Protein AF-A0A954T8T7-F1 (afdb_monomer_lite)

Sequence (164 aa):
RYLYEVLSEALRRPACVEVIDLNRVYSTLVGLADARCEQKEALEWVAAGREHAASLENHFEAVLQWEIRELSVRLVTPDDPQIAVLLERFRSYYLPKVPQLEQFVTDLLGRFNYPHVWVSSLTAGEGLLPGQGEAGQITAGGVWTPGSAEPNPSGQKLWMPGQQ

Secondary structure (DSSP, 8-state):
-HHHHHHHHHHT-HHHHTTS-HHHHHHHHHHHHHTTT-HHHHHHHHHHHHHHHHTSTTTHHHHHHHHHHHHHHHTTSTT-THHHHHHHHIIIIITTT-TTHHHHHHHHHHHTT-------TTT--S-------------------TT-PPPPP----PPPP---

pLDDT: mean 79.16, std 22.55, range [33.47, 98.06]

Radius of gyration: 26.32 Å; chains: 1; bounding box: 78×52×54 Å

Foldseek 3Di:
DVLLVVLVVLVVDPVSVVPDDLLVSLVVNLVVCVVVVNLVSSVVSLVVSLVVLVPDVVSPVSNVVSLVSNLLSCLVPLPDPVNVVSLVCCVPPVCVVCVVVVVVVVVSCVVSVNPDCSDPPVPDPDDDDPDDDDDDDDDDDDDDDPDDDDDDDDDDDDDDDDDD

Structure (mmCIF, N/CA/C/O backbone):
data_AF-A0A954T8T7-F1
#
_entry.id   AF-A0A954T8T7-F1
#
loop_
_atom_site.group_PDB
_atom_site.id
_atom_site.type_symbol
_atom_site.label_atom_id
_atom_site.label_alt_id
_atom_site.label_comp_id
_atom_site.label_asym_id
_atom_site.label_entity_id
_atom_site.label_seq_id
_atom_site.pdbx_PDB_ins_code
_atom_site.Cartn_x
_atom_site.Cartn_y
_atom_site.Cartn_z
_atom_site.occupancy
_atom_site.B_iso_or_equiv
_atom_site.auth_seq_id
_atom_site.auth_comp_id
_atom_site.auth_asym_id
_atom_site.auth_atom_id
_atom_site.pdbx_PDB_model_num
ATOM 1 N N . ARG A 1 1 ? -13.703 -15.013 2.859 1.00 80.88 1 ARG A N 1
ATOM 2 C CA . ARG A 1 1 ? -15.156 -14.714 2.830 1.00 80.88 1 ARG A CA 1
ATOM 3 C C . ARG A 1 1 ? -15.673 -14.220 4.182 1.00 80.88 1 ARG A C 1
ATOM 5 O O . ARG A 1 1 ? -15.917 -13.033 4.273 1.00 80.88 1 ARG A O 1
ATOM 12 N N . TYR A 1 2 ? -15.731 -15.044 5.238 1.00 94.38 2 TYR A N 1
ATOM 13 C CA . TYR A 1 2 ? -16.239 -14.612 6.558 1.00 94.38 2 TYR A CA 1
ATOM 14 C C . TYR A 1 2 ? -15.544 -13.356 7.120 1.00 94.38 2 TYR A C 1
ATOM 16 O O . TYR A 1 2 ? -16.204 -12.384 7.457 1.00 94.38 2 TYR A O 1
ATOM 24 N N . LEU A 1 3 ? -14.205 -13.333 7.141 1.00 96.00 3 LEU A N 1
ATOM 25 C CA . LEU A 1 3 ? -13.454 -12.172 7.638 1.00 96.00 3 LEU A CA 1
ATOM 26 C C . LEU A 1 3 ? -13.756 -10.885 6.852 1.00 96.00 3 LEU A C 1
ATOM 28 O O . LEU A 1 3 ? -13.884 -9.823 7.443 1.00 96.00 3 LEU A O 1
ATOM 32 N N . TYR A 1 4 ? -13.908 -10.989 5.531 1.00 96.00 4 TYR A N 1
ATOM 33 C CA . TYR A 1 4 ? -14.251 -9.852 4.679 1.00 96.00 4 TYR A CA 1
ATOM 34 C C . TYR A 1 4 ? -15.623 -9.265 5.045 1.00 96.00 4 TYR A C 1
ATOM 36 O O . TYR A 1 4 ? -15.760 -8.056 5.219 1.00 96.00 4 TYR A O 1
ATOM 44 N N . GLU A 1 5 ? -16.629 -10.127 5.214 1.00 96.19 5 GLU A N 1
ATOM 45 C CA . GLU A 1 5 ? -17.986 -9.726 5.605 1.00 96.19 5 GLU A CA 1
ATOM 46 C C . GLU A 1 5 ? -17.989 -9.069 6.996 1.00 96.19 5 GLU A C 1
ATOM 48 O O . GLU A 1 5 ? -18.586 -8.013 7.173 1.00 96.19 5 GLU A O 1
ATOM 53 N N . VAL A 1 6 ? -17.249 -9.626 7.962 1.00 96.88 6 VAL A N 1
ATOM 54 C CA . VAL A 1 6 ? -17.131 -9.055 9.316 1.00 96.88 6 VAL A CA 1
ATOM 55 C C . VAL A 1 6 ? -16.469 -7.676 9.299 1.00 96.88 6 VAL A C 1
ATOM 57 O O . VAL A 1 6 ? -16.972 -6.751 9.931 1.00 96.88 6 VAL A O 1
ATOM 60 N N . LEU A 1 7 ? -15.349 -7.523 8.588 1.00 96.62 7 LEU A N 1
ATOM 61 C CA . LEU A 1 7 ? -14.609 -6.259 8.549 1.00 96.62 7 LEU A CA 1
ATOM 62 C C . LEU A 1 7 ? -15.376 -5.166 7.796 1.00 96.62 7 LEU A C 1
ATOM 64 O O . LEU A 1 7 ? -15.451 -4.037 8.272 1.00 96.62 7 LEU A O 1
ATOM 68 N N . SER A 1 8 ? -15.989 -5.501 6.658 1.00 95.19 8 SER A N 1
ATOM 69 C CA . SER A 1 8 ? -16.812 -4.551 5.899 1.00 95.19 8 SER A CA 1
ATOM 70 C C . SER A 1 8 ? -18.063 -4.122 6.670 1.00 95.19 8 SER A C 1
ATOM 72 O O . SER A 1 8 ? -18.432 -2.951 6.632 1.00 95.19 8 SER A O 1
ATOM 74 N N . GLU A 1 9 ? -18.687 -5.030 7.422 1.00 96.44 9 GLU A N 1
ATOM 75 C CA . GLU A 1 9 ? -19.816 -4.698 8.290 1.00 96.44 9 GLU A CA 1
ATOM 76 C C . GLU A 1 9 ? -19.389 -3.855 9.501 1.00 96.44 9 GLU A C 1
ATOM 78 O O . GLU A 1 9 ? -20.096 -2.919 9.873 1.00 96.44 9 GLU A O 1
ATOM 83 N N . ALA A 1 10 ? -18.218 -4.122 10.090 1.00 95.44 10 ALA A N 1
ATOM 84 C CA . ALA A 1 10 ? -17.677 -3.309 11.179 1.00 95.44 10 ALA A CA 1
ATOM 85 C C . ALA A 1 10 ? -17.455 -1.848 10.751 1.00 95.44 10 ALA A C 1
ATOM 87 O O . ALA A 1 10 ? -17.782 -0.940 11.511 1.00 95.44 10 ALA A O 1
ATOM 88 N N . LEU A 1 11 ? -16.993 -1.609 9.518 1.00 95.56 11 LEU A N 1
ATOM 89 C CA . LEU A 1 11 ? -16.825 -0.254 8.973 1.00 95.56 11 LEU A CA 1
ATOM 90 C C . LEU 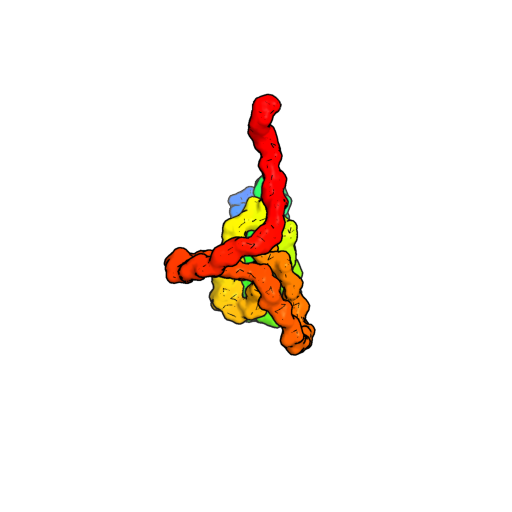A 1 11 ? -18.149 0.511 8.801 1.00 95.56 11 LEU A C 1
ATOM 92 O O . LEU A 1 11 ? -18.148 1.738 8.784 1.00 95.56 11 LEU A O 1
ATOM 96 N N . ARG A 1 12 ? -19.290 -0.184 8.705 1.00 95.75 12 ARG A N 1
ATOM 97 C CA . ARG A 1 12 ? -20.620 0.450 8.612 1.00 95.75 12 ARG A CA 1
ATOM 98 C C . ARG A 1 12 ? -21.205 0.831 9.971 1.00 95.75 12 ARG A C 1
ATOM 100 O O . ARG A 1 12 ? -22.249 1.477 10.022 1.00 95.75 12 ARG A O 1
ATOM 107 N N . ARG A 1 13 ? -20.576 0.412 11.072 1.00 95.56 13 ARG A N 1
ATOM 108 C CA . ARG A 1 13 ? -21.077 0.608 12.436 1.00 95.56 13 ARG A CA 1
ATOM 109 C C . ARG A 1 13 ? -20.201 1.628 13.165 1.00 95.56 13 ARG A C 1
ATOM 111 O O . ARG A 1 13 ? -19.086 1.275 13.542 1.00 95.56 13 ARG A O 1
ATOM 118 N N . PRO A 1 14 ? -20.698 2.849 13.447 1.00 92.94 14 PRO A N 1
ATOM 119 C CA . PRO A 1 14 ? -19.902 3.894 14.100 1.00 92.94 14 PRO A CA 1
ATOM 120 C C . PRO A 1 14 ? -19.263 3.437 15.418 1.00 92.94 14 PRO A C 1
ATOM 122 O O . PRO A 1 14 ? -18.071 3.627 15.626 1.00 92.94 14 PRO A O 1
ATOM 125 N N . ALA A 1 15 ? -20.021 2.703 16.241 1.00 93.88 15 ALA A N 1
ATOM 126 C CA . ALA A 1 15 ? -19.529 2.151 17.504 1.00 93.88 15 ALA A CA 1
ATOM 127 C C . ALA A 1 15 ? -18.339 1.186 17.341 1.00 93.88 15 ALA A C 1
ATOM 129 O O . ALA A 1 15 ? -17.552 1.018 18.266 1.00 93.88 15 ALA A O 1
ATOM 130 N N . CYS A 1 16 ? -18.207 0.525 16.187 1.00 92.69 16 CYS A N 1
ATOM 131 C CA . CYS A 1 16 ? -17.053 -0.319 15.890 1.00 92.69 16 CYS A CA 1
ATOM 132 C C . CYS A 1 16 ? -15.880 0.518 15.372 1.00 92.69 16 CYS A C 1
ATOM 134 O O . CYS A 1 16 ? -14.754 0.302 15.803 1.00 92.69 16 CYS A O 1
ATOM 136 N N . VAL A 1 17 ? -16.143 1.480 14.484 1.00 92.88 17 VAL A N 1
ATOM 137 C CA . VAL A 1 17 ? -15.131 2.373 13.893 1.00 92.88 17 VAL A CA 1
ATOM 138 C C . VAL A 1 17 ? -14.326 3.118 14.965 1.00 92.88 17 VAL A C 1
ATOM 140 O O . VAL A 1 17 ? -13.124 3.289 14.802 1.00 92.88 17 VAL A O 1
ATOM 143 N N . GLU A 1 18 ? -14.957 3.494 16.078 1.00 91.25 18 GLU A N 1
ATOM 144 C CA . GLU A 1 18 ? -14.303 4.201 17.191 1.00 91.25 18 GLU A CA 1
ATOM 145 C C . GLU A 1 18 ? -13.289 3.353 17.978 1.00 91.25 18 GLU A C 1
ATOM 147 O O . GLU A 1 18 ? -12.405 3.907 18.630 1.00 91.25 18 GLU A O 1
ATOM 152 N N . VAL A 1 19 ? -13.407 2.021 17.947 1.00 92.75 19 VAL A N 1
ATOM 153 C CA . VAL A 1 19 ? -12.596 1.117 18.788 1.00 92.75 19 VAL A CA 1
ATOM 154 C C . VAL A 1 19 ? -11.625 0.244 17.999 1.00 92.75 19 VAL A C 1
ATOM 156 O O . VAL A 1 19 ? -10.706 -0.331 18.583 1.00 92.75 19 VAL A O 1
ATOM 159 N N . ILE A 1 20 ? -11.828 0.099 16.690 1.00 93.75 20 ILE A N 1
ATOM 160 C CA . ILE A 1 20 ? -10.988 -0.743 15.835 1.00 93.75 20 ILE A CA 1
ATOM 161 C C . ILE A 1 20 ? -9.831 0.049 15.227 1.00 93.75 20 ILE A C 1
ATOM 163 O O . ILE A 1 20 ? -9.957 1.218 14.876 1.00 93.75 20 ILE A O 1
ATOM 167 N N . ASP A 1 21 ? -8.705 -0.630 15.025 1.00 94.25 21 ASP A N 1
ATOM 168 C CA . ASP A 1 21 ? -7.590 -0.093 14.245 1.00 94.25 21 ASP A CA 1
ATOM 169 C C . ASP A 1 21 ? -7.960 -0.080 12.754 1.00 94.25 21 ASP A C 1
ATOM 171 O O . ASP A 1 21 ? -7.859 -1.093 12.053 1.00 94.25 21 ASP A O 1
ATOM 175 N N . LEU A 1 22 ? -8.404 1.080 12.271 1.00 94.69 22 LEU A N 1
ATOM 176 C CA . LEU A 1 22 ? -8.847 1.263 10.892 1.00 94.69 22 LEU A CA 1
ATOM 177 C C . LEU A 1 22 ? -7.730 1.019 9.874 1.00 94.69 22 LEU A C 1
ATOM 179 O O . LEU A 1 22 ? -7.996 0.455 8.813 1.00 94.69 22 LEU A O 1
ATOM 183 N N . ASN A 1 23 ? -6.478 1.359 10.186 1.00 93.38 23 ASN A N 1
ATOM 184 C CA . ASN A 1 23 ? -5.358 1.094 9.283 1.00 93.38 23 ASN A CA 1
ATOM 185 C C . ASN A 1 23 ? -5.189 -0.421 9.075 1.00 93.38 23 ASN A C 1
ATOM 187 O O . ASN A 1 23 ? -5.104 -0.916 7.942 1.00 93.38 23 ASN A O 1
ATOM 191 N N . ARG A 1 24 ? -5.249 -1.188 10.168 1.00 94.56 24 ARG A N 1
ATOM 192 C CA . ARG A 1 24 ? -5.212 -2.652 10.104 1.00 94.56 24 ARG A CA 1
ATOM 193 C C . ARG A 1 24 ? -6.424 -3.238 9.381 1.00 94.56 24 ARG A C 1
ATOM 195 O O . ARG A 1 24 ? -6.271 -4.190 8.613 1.00 94.56 24 ARG A O 1
ATOM 202 N N . VAL A 1 25 ? -7.614 -2.680 9.587 1.00 97.31 25 VAL A N 1
ATOM 203 C CA . VAL A 1 25 ? -8.837 -3.124 8.901 1.00 97.31 25 VAL A CA 1
ATOM 204 C C . VAL A 1 25 ? -8.714 -2.923 7.391 1.00 97.31 25 VAL A C 1
ATOM 206 O O . VAL A 1 25 ? -8.837 -3.895 6.645 1.00 97.31 25 VAL A O 1
ATOM 209 N N . TYR A 1 26 ? -8.394 -1.709 6.934 1.00 97.88 26 TYR A N 1
ATOM 210 C CA . TYR A 1 26 ? -8.246 -1.421 5.507 1.00 97.88 26 TYR A CA 1
ATOM 211 C C . TYR A 1 26 ? -7.138 -2.259 4.870 1.00 97.88 26 TYR A C 1
ATOM 213 O O . TYR A 1 26 ? -7.327 -2.812 3.791 1.00 97.88 26 TYR A O 1
ATOM 221 N N . SER A 1 27 ? -5.996 -2.425 5.543 1.00 96.50 27 SER A N 1
ATOM 222 C CA . SER A 1 27 ? -4.874 -3.192 4.985 1.00 96.50 27 SER A CA 1
ATOM 223 C C . SER A 1 27 ? -5.212 -4.674 4.840 1.00 96.50 27 SER A C 1
ATOM 225 O O . SER A 1 27 ? -4.834 -5.306 3.852 1.00 96.50 27 SER A O 1
ATOM 227 N N . THR A 1 28 ? -5.999 -5.209 5.776 1.00 97.19 28 THR A N 1
ATOM 228 C CA . THR A 1 28 ? -6.535 -6.570 5.692 1.00 97.19 28 THR A CA 1
ATOM 229 C C . THR A 1 28 ? -7.538 -6.701 4.545 1.00 97.19 28 THR A C 1
ATOM 231 O O . THR A 1 28 ? -7.493 -7.686 3.811 1.00 97.19 28 THR A O 1
ATOM 234 N N . LEU A 1 29 ? -8.417 -5.714 4.347 1.00 97.56 29 LEU A N 1
ATOM 235 C CA . LEU A 1 29 ? -9.380 -5.709 3.240 1.00 97.56 29 LEU A CA 1
ATOM 236 C C . LEU A 1 29 ? -8.690 -5.658 1.870 1.00 97.56 29 LEU A C 1
ATOM 238 O O . LEU A 1 29 ? -9.086 -6.413 0.983 1.00 97.56 29 LEU A O 1
ATOM 242 N N . VAL A 1 30 ? -7.613 -4.875 1.725 1.00 97.50 30 VAL A N 1
ATOM 243 C CA . VAL A 1 30 ? -6.768 -4.890 0.518 1.00 97.50 30 VAL A CA 1
ATOM 244 C C . VAL A 1 30 ? -6.221 -6.291 0.259 1.00 97.50 30 VAL A C 1
ATOM 246 O O . VAL A 1 30 ? -6.417 -6.820 -0.829 1.00 97.50 30 VAL A O 1
ATOM 249 N N . GLY A 1 31 ? -5.605 -6.932 1.259 1.00 95.62 31 GLY A N 1
ATOM 250 C CA . GLY A 1 31 ? -5.064 -8.288 1.099 1.00 95.62 31 GLY A CA 1
ATOM 251 C C . GLY A 1 31 ? -6.132 -9.336 0.757 1.00 95.62 31 GLY A C 1
ATOM 252 O O . GLY A 1 31 ? -5.879 -10.262 -0.009 1.00 95.62 31 GLY A O 1
ATOM 253 N N . LEU A 1 32 ? -7.352 -9.183 1.280 1.00 96.25 32 LEU A N 1
ATOM 254 C CA . LEU A 1 32 ? -8.481 -10.062 0.958 1.00 96.25 32 LEU A CA 1
ATOM 255 C C . LEU A 1 32 ? -9.054 -9.821 -0.446 1.00 96.25 32 LEU A C 1
ATOM 257 O O . LEU A 1 32 ? -9.593 -10.756 -1.039 1.00 96.25 32 LEU A O 1
ATOM 261 N N . ALA A 1 33 ? -9.012 -8.591 -0.957 1.00 95.19 33 ALA A N 1
ATOM 262 C CA . ALA A 1 33 ? -9.386 -8.274 -2.334 1.00 95.19 33 ALA A CA 1
ATOM 263 C C . ALA A 1 33 ? -8.326 -8.780 -3.325 1.00 95.19 33 ALA A C 1
ATOM 265 O O . ALA A 1 33 ? -8.670 -9.443 -4.301 1.00 95.19 33 ALA A O 1
ATOM 266 N N . ASP A 1 34 ? -7.048 -8.580 -3.007 1.00 92.06 34 ASP A N 1
ATOM 267 C CA . ASP A 1 34 ? -5.913 -9.062 -3.798 1.00 92.06 34 ASP A CA 1
ATOM 268 C C . ASP A 1 34 ? -5.908 -10.596 -3.914 1.00 92.06 34 ASP A C 1
ATOM 270 O O . ASP A 1 34 ? -5.848 -11.146 -5.010 1.00 92.06 34 ASP A O 1
ATOM 274 N N . ALA A 1 35 ? -6.152 -11.310 -2.808 1.00 92.88 35 ALA A N 1
ATOM 275 C CA . ALA A 1 35 ? -6.297 -12.771 -2.807 1.00 92.88 35 ALA A CA 1
ATOM 276 C C . ALA A 1 35 ? -7.487 -13.297 -3.638 1.00 92.88 35 ALA A C 1
ATOM 278 O O . ALA A 1 35 ? -7.569 -14.496 -3.909 1.00 92.88 35 ALA A O 1
ATOM 279 N N . ARG A 1 36 ? -8.433 -12.426 -4.010 1.00 93.38 36 ARG A N 1
ATOM 280 C CA . ARG A 1 36 ? -9.565 -12.736 -4.898 1.00 93.38 36 ARG A CA 1
ATOM 281 C C . ARG A 1 36 ? -9.343 -12.245 -6.333 1.00 93.38 36 ARG A C 1
ATOM 283 O O . ARG A 1 36 ? -10.237 -12.415 -7.152 1.00 93.38 36 ARG A O 1
ATOM 290 N N . CYS A 1 37 ? -8.182 -11.660 -6.630 1.00 91.31 37 CYS A N 1
ATOM 291 C CA . CYS A 1 37 ? -7.869 -10.994 -7.895 1.00 91.31 37 CYS A CA 1
ATOM 292 C C . CYS A 1 37 ? -8.820 -9.826 -8.232 1.00 91.31 37 CYS A C 1
ATOM 294 O O . CYS A 1 37 ? -8.986 -9.471 -9.397 1.00 91.31 37 CYS A O 1
ATOM 296 N N . GLU A 1 38 ? -9.432 -9.205 -7.220 1.00 94.38 38 GLU A N 1
ATOM 297 C CA . GLU A 1 38 ? -10.361 -8.080 -7.381 1.00 94.38 38 GLU A CA 1
ATOM 298 C C . GLU A 1 38 ? -9.601 -6.750 -7.271 1.00 94.38 38 GLU A C 1
ATOM 300 O O . GLU A 1 38 ? -9.695 -6.025 -6.278 1.00 94.38 38 GLU A O 1
ATOM 305 N N . GLN A 1 39 ? -8.803 -6.430 -8.296 1.00 94.00 39 GLN A N 1
ATOM 306 C CA . GLN A 1 39 ? -7.879 -5.285 -8.269 1.00 94.00 39 GLN A CA 1
ATOM 307 C C . GLN A 1 39 ? -8.590 -3.950 -8.011 1.00 94.00 39 GLN A C 1
ATOM 309 O O . GLN A 1 39 ? -8.115 -3.128 -7.228 1.00 94.00 39 GLN A O 1
ATOM 314 N N . LYS A 1 40 ? -9.750 -3.731 -8.641 1.00 95.25 40 LYS A N 1
ATOM 315 C CA . LYS A 1 40 ? -10.535 -2.504 -8.453 1.00 95.25 40 LYS A CA 1
ATOM 316 C C . LYS A 1 40 ? -10.936 -2.325 -6.989 1.00 95.25 40 LYS A C 1
ATOM 318 O O . LYS A 1 40 ? -10.773 -1.244 -6.435 1.00 95.25 40 LYS A O 1
ATOM 323 N N . GLU A 1 41 ? -11.413 -3.397 -6.368 1.00 96.50 41 GLU A N 1
ATOM 324 C CA . GLU A 1 41 ? -11.822 -3.386 -4.969 1.00 96.50 41 GLU A CA 1
ATOM 325 C C . GLU A 1 41 ? -10.619 -3.151 -4.041 1.00 96.50 41 GLU A C 1
ATOM 327 O O . GLU A 1 41 ? -10.695 -2.378 -3.088 1.00 96.50 41 GLU A O 1
ATOM 332 N N . ALA A 1 42 ? -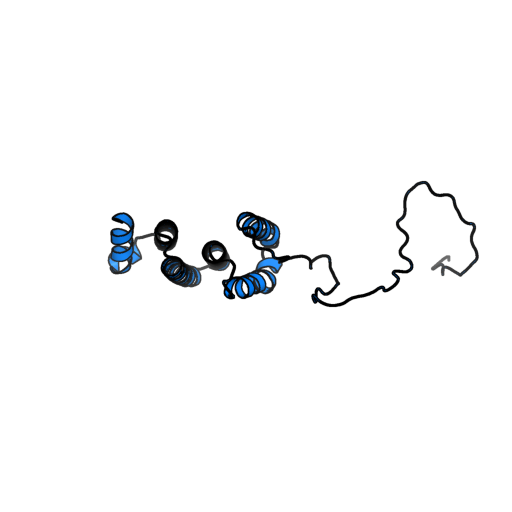9.470 -3.763 -4.346 1.00 97.00 42 ALA A N 1
ATOM 333 C CA . ALA A 1 42 ? -8.233 -3.513 -3.615 1.00 97.00 42 ALA A CA 1
ATOM 334 C C . ALA A 1 42 ? -7.839 -2.025 -3.668 1.00 97.00 42 ALA A C 1
ATOM 336 O O . ALA A 1 42 ? -7.490 -1.451 -2.637 1.00 97.00 42 ALA A O 1
ATOM 337 N N . LEU A 1 43 ? -7.953 -1.378 -4.833 1.00 97.25 43 LEU A N 1
ATOM 338 C CA . LEU A 1 43 ? -7.674 0.053 -4.992 1.00 97.25 43 LEU A CA 1
ATOM 339 C C . LEU A 1 43 ? -8.677 0.946 -4.245 1.00 97.25 43 LEU A C 1
ATOM 341 O O . LEU A 1 43 ? -8.274 1.966 -3.686 1.00 97.25 43 LEU A O 1
ATOM 345 N N . GLU A 1 44 ? -9.954 0.563 -4.175 1.00 97.62 44 GLU A N 1
ATOM 346 C CA . GLU A 1 44 ? -10.961 1.266 -3.366 1.00 97.62 44 GLU A CA 1
ATOM 347 C C . GLU A 1 44 ? -10.591 1.235 -1.872 1.00 97.62 44 GLU A C 1
ATOM 349 O O . GLU A 1 44 ? -10.589 2.275 -1.207 1.00 97.62 44 GLU A O 1
ATOM 354 N N . TRP A 1 45 ? -10.177 0.075 -1.351 1.00 98.00 45 TRP A N 1
ATOM 355 C CA . TRP A 1 45 ? -9.722 -0.042 0.039 1.00 98.00 45 TRP A CA 1
ATOM 356 C C . TRP A 1 45 ? -8.397 0.678 0.306 1.00 98.00 45 TRP A C 1
ATOM 358 O O . TRP A 1 45 ? -8.219 1.240 1.387 1.00 98.00 45 TRP A O 1
ATOM 368 N N . VAL A 1 46 ? -7.480 0.708 -0.667 1.00 98.06 46 VAL A N 1
ATOM 369 C CA . VAL A 1 46 ? -6.257 1.522 -0.590 1.00 98.06 46 VAL A CA 1
ATOM 370 C C . VAL A 1 46 ? -6.602 3.007 -0.491 1.00 98.06 46 VAL A C 1
ATOM 372 O O . VAL A 1 46 ? -6.035 3.702 0.352 1.00 98.06 46 VAL A O 1
ATOM 375 N N . ALA A 1 47 ? -7.543 3.495 -1.303 1.00 97.88 47 ALA A N 1
ATOM 376 C CA . ALA A 1 47 ? -7.967 4.890 -1.265 1.00 97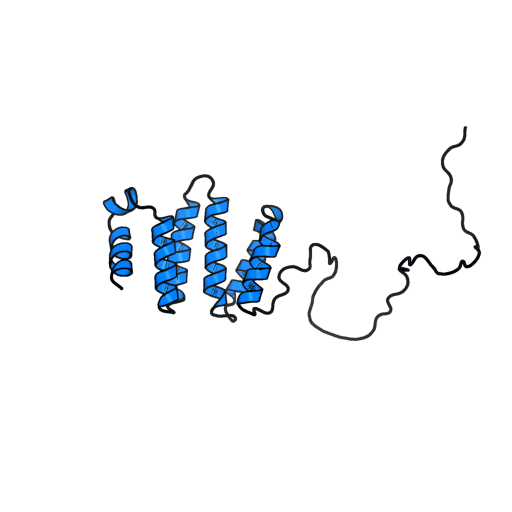.88 47 ALA A CA 1
ATOM 377 C C . ALA A 1 47 ? -8.583 5.259 0.095 1.00 97.88 47 ALA A C 1
ATOM 379 O O . ALA A 1 47 ? -8.177 6.262 0.683 1.00 97.88 47 ALA A O 1
ATOM 380 N N . ALA A 1 48 ? -9.474 4.418 0.630 1.00 97.31 48 ALA A N 1
ATOM 381 C CA . ALA A 1 48 ? -10.079 4.618 1.949 1.00 97.31 48 ALA A CA 1
ATOM 382 C C . ALA A 1 48 ? -9.037 4.581 3.086 1.00 97.31 48 ALA A C 1
ATOM 384 O O . ALA A 1 48 ? -9.045 5.424 3.984 1.00 97.31 48 ALA A O 1
ATOM 385 N N . GLY A 1 49 ? -8.091 3.638 3.026 1.00 97.19 49 GLY A N 1
ATOM 386 C CA . GLY A 1 49 ? -6.987 3.549 3.982 1.00 97.19 49 GLY A CA 1
ATOM 387 C C . GLY A 1 49 ? -6.079 4.777 3.951 1.00 97.19 49 GLY A C 1
ATOM 388 O O . GLY A 1 49 ? -5.704 5.296 5.005 1.00 97.19 49 GLY A O 1
ATOM 389 N N . ARG A 1 50 ? -5.777 5.286 2.752 1.00 97.50 50 ARG A N 1
ATOM 390 C CA . ARG A 1 50 ? -4.997 6.512 2.564 1.00 97.50 50 ARG A CA 1
ATOM 391 C C . ARG A 1 50 ? -5.721 7.743 3.100 1.00 97.50 50 ARG A C 1
ATOM 393 O O . ARG A 1 50 ? -5.084 8.567 3.748 1.00 97.50 50 ARG A O 1
ATOM 400 N N . GLU A 1 51 ? -7.020 7.872 2.844 1.00 97.12 51 GLU A N 1
ATOM 401 C CA . GLU A 1 51 ? -7.835 8.977 3.365 1.00 97.12 51 GLU A CA 1
ATOM 402 C C . GLU A 1 51 ? -7.838 8.981 4.897 1.00 97.12 51 GLU A C 1
ATOM 404 O O . GLU A 1 51 ? -7.561 10.007 5.519 1.00 97.12 51 GLU A O 1
ATOM 409 N N . HIS A 1 52 ? -8.033 7.812 5.512 1.00 95.62 52 HIS A N 1
ATOM 410 C CA . HIS A 1 52 ? -7.921 7.677 6.959 1.00 95.62 52 HIS A CA 1
ATOM 411 C C . HIS A 1 52 ? -6.518 8.049 7.458 1.00 95.62 52 HIS A C 1
ATOM 413 O O . HIS A 1 52 ? -6.396 8.843 8.388 1.00 95.62 52 HIS A O 1
ATOM 419 N N . ALA A 1 53 ? -5.456 7.547 6.824 1.00 95.94 53 ALA A N 1
ATOM 420 C CA . ALA A 1 53 ? -4.086 7.890 7.198 1.00 95.94 53 ALA A CA 1
ATOM 421 C C . ALA A 1 53 ? -3.814 9.397 7.113 1.00 95.94 53 ALA A C 1
ATOM 423 O O . ALA A 1 53 ? -3.153 9.935 7.994 1.00 95.94 53 ALA A O 1
ATOM 424 N N . ALA A 1 54 ? -4.353 10.081 6.101 1.00 96.06 54 ALA A N 1
ATOM 425 C CA . ALA A 1 54 ? -4.217 11.526 5.931 1.00 96.06 54 ALA A CA 1
ATOM 426 C C . ALA A 1 54 ? -4.899 12.341 7.045 1.00 96.06 54 ALA A C 1
ATOM 428 O O . ALA A 1 54 ? -4.490 13.471 7.299 1.00 96.06 54 ALA A O 1
ATOM 429 N N . SER A 1 55 ? -5.900 11.774 7.730 1.00 94.75 55 SER A N 1
ATOM 430 C CA . SER A 1 55 ? -6.550 12.408 8.886 1.00 94.75 55 SER A CA 1
ATOM 431 C C . SER A 1 55 ? -5.747 12.320 10.190 1.00 94.75 55 SER A C 1
ATOM 433 O O . SER A 1 55 ? -6.099 12.982 11.164 1.00 94.75 55 SER A O 1
ATOM 435 N N . LEU A 1 56 ? -4.678 11.516 10.229 1.00 92.44 56 LEU A N 1
ATOM 436 C CA . LEU A 1 56 ? -3.863 11.329 11.427 1.00 92.44 56 LEU A CA 1
ATOM 437 C C . LEU A 1 56 ? -2.848 12.467 11.610 1.00 92.44 56 LEU A C 1
ATOM 439 O O . LEU A 1 56 ? -2.368 13.093 10.659 1.00 92.44 56 LEU A O 1
ATOM 443 N N . GLU A 1 57 ? -2.445 12.694 12.857 1.00 91.69 57 GLU A N 1
ATOM 444 C CA . GLU A 1 57 ? -1.260 13.501 13.135 1.00 91.69 57 GLU A CA 1
ATOM 445 C C . GLU A 1 57 ? -0.008 12.794 12.598 1.00 91.69 57 GLU A C 1
ATOM 447 O O . GLU A 1 57 ? 0.098 11.570 12.644 1.00 91.69 57 GLU A O 1
ATOM 452 N N . ASN A 1 58 ? 0.954 13.560 12.073 1.00 90.56 58 ASN A N 1
ATOM 453 C CA . ASN A 1 58 ? 2.177 13.018 11.463 1.00 90.56 58 ASN A CA 1
ATOM 454 C C . ASN A 1 58 ? 1.911 11.992 10.338 1.00 90.56 58 ASN A C 1
ATOM 456 O O . ASN A 1 58 ? 2.674 11.048 10.139 1.00 90.56 58 ASN A O 1
ATOM 460 N N . HIS A 1 59 ? 0.850 12.212 9.555 1.00 94.38 59 HIS A N 1
ATOM 461 C CA . HIS A 1 59 ? 0.366 11.316 8.497 1.00 94.38 59 HIS A CA 1
ATOM 462 C C . HIS A 1 59 ? 1.362 10.988 7.376 1.00 94.38 59 HIS A C 1
ATOM 464 O O . HIS A 1 59 ? 1.082 10.099 6.578 1.00 94.38 59 HIS A O 1
ATOM 470 N N . PHE A 1 60 ? 2.496 11.685 7.263 1.00 95.00 60 PHE A N 1
ATOM 471 C CA . PHE A 1 60 ? 3.424 11.524 6.140 1.00 95.00 60 PHE A CA 1
ATOM 472 C C . PHE A 1 60 ? 3.832 10.061 5.908 1.00 95.00 60 PHE A C 1
ATOM 474 O O . PHE A 1 60 ? 3.700 9.557 4.792 1.00 95.00 60 PHE A O 1
ATOM 481 N N . GLU A 1 61 ? 4.292 9.374 6.957 1.00 93.81 61 GLU A N 1
ATOM 482 C CA . GLU A 1 61 ? 4.734 7.981 6.853 1.00 93.81 61 GLU A CA 1
ATOM 483 C C . GLU A 1 61 ? 3.557 7.042 6.574 1.00 93.81 61 GLU A C 1
ATOM 485 O O . GLU A 1 61 ? 3.637 6.193 5.687 1.00 93.81 61 GLU A O 1
ATOM 490 N N . ALA A 1 62 ? 2.436 7.237 7.274 1.00 94.62 62 ALA A N 1
ATOM 491 C CA . ALA A 1 62 ? 1.238 6.428 7.084 1.00 94.62 62 ALA A CA 1
ATOM 492 C C . ALA A 1 62 ? 0.715 6.536 5.642 1.00 94.62 62 ALA A C 1
ATOM 494 O O . ALA A 1 62 ? 0.417 5.524 5.013 1.00 94.62 62 ALA A O 1
ATOM 495 N N . VAL A 1 63 ? 0.664 7.747 5.083 1.00 96.88 63 VAL A N 1
ATOM 496 C CA . VAL A 1 63 ? 0.273 7.979 3.689 1.00 96.88 63 VAL A CA 1
ATOM 497 C C . VAL A 1 63 ? 1.281 7.348 2.730 1.00 96.88 63 VAL A C 1
ATOM 499 O O . VAL A 1 63 ? 0.859 6.664 1.803 1.00 96.88 63 VAL A O 1
ATOM 502 N N . LEU A 1 64 ? 2.593 7.491 2.956 1.00 96.38 64 LEU A N 1
ATOM 503 C CA . LEU A 1 64 ? 3.615 6.845 2.120 1.00 96.38 64 LEU A CA 1
ATOM 504 C C . LEU A 1 64 ? 3.450 5.316 2.082 1.00 96.38 64 LEU A C 1
ATOM 506 O O . LEU A 1 64 ? 3.537 4.716 1.012 1.00 96.38 64 LEU A O 1
ATOM 510 N N . GLN A 1 65 ? 3.158 4.679 3.219 1.00 95.50 65 GLN A N 1
ATOM 511 C CA . GLN A 1 65 ? 2.886 3.238 3.263 1.00 95.50 65 GLN A CA 1
ATOM 512 C C . GLN A 1 65 ? 1.680 2.853 2.389 1.00 95.50 65 GLN A C 1
ATOM 514 O O . GLN A 1 65 ? 1.708 1.817 1.720 1.00 95.50 65 GLN A O 1
ATOM 519 N N . TRP A 1 66 ? 0.640 3.691 2.347 1.00 98.00 66 TRP A N 1
ATOM 520 C CA . TRP A 1 66 ? -0.508 3.485 1.461 1.00 98.00 66 TRP A CA 1
ATOM 521 C C . TRP A 1 66 ? -0.178 3.709 -0.012 1.00 98.00 66 TRP A C 1
ATOM 523 O O . TRP A 1 66 ? -0.644 2.935 -0.841 1.00 98.00 66 TRP A O 1
ATOM 533 N N . GLU A 1 67 ? 0.664 4.687 -0.343 1.00 97.00 67 GLU A N 1
ATOM 534 C CA . GLU A 1 67 ? 1.134 4.889 -1.719 1.00 97.00 67 GLU A CA 1
ATOM 535 C C . GLU A 1 67 ? 1.967 3.703 -2.222 1.00 97.00 67 GLU A C 1
ATOM 537 O O . GLU A 1 67 ? 1.812 3.253 -3.356 1.00 97.00 67 GLU A O 1
ATOM 542 N N . ILE A 1 68 ? 2.827 3.141 -1.368 1.00 96.44 68 ILE A N 1
ATOM 543 C CA . ILE A 1 68 ? 3.596 1.926 -1.677 1.00 96.44 68 ILE A CA 1
ATOM 544 C C . ILE A 1 68 ? 2.661 0.733 -1.905 1.00 96.44 68 ILE A C 1
ATOM 546 O O . ILE A 1 68 ? 2.876 -0.086 -2.806 1.00 96.44 68 ILE A O 1
ATOM 550 N N . ARG A 1 69 ? 1.611 0.620 -1.087 1.00 96.50 69 ARG A N 1
ATOM 551 C CA . ARG A 1 69 ? 0.606 -0.431 -1.244 1.00 96.50 69 ARG A CA 1
ATOM 552 C C . ARG A 1 69 ? -0.198 -0.242 -2.529 1.00 96.50 69 ARG A C 1
ATOM 554 O O . ARG A 1 69 ? -0.423 -1.229 -3.220 1.00 96.50 69 ARG A O 1
ATOM 561 N N . GLU A 1 70 ? -0.560 0.991 -2.885 1.00 97.12 70 GLU A N 1
ATOM 562 C CA . GLU A 1 70 ? -1.189 1.305 -4.173 1.00 97.12 70 GLU A CA 1
ATOM 563 C C . GLU A 1 70 ? -0.309 0.843 -5.335 1.00 97.12 70 GLU A C 1
ATOM 565 O O . GLU A 1 70 ? -0.787 0.123 -6.209 1.00 97.12 70 GLU A O 1
ATOM 570 N N . LEU A 1 71 ? 0.984 1.188 -5.309 1.00 95.62 71 LEU A N 1
ATOM 571 C CA . LEU A 1 71 ? 1.934 0.745 -6.327 1.00 95.62 71 LEU A CA 1
ATOM 572 C C . LEU A 1 71 ? 1.943 -0.782 -6.449 1.00 95.62 71 LEU A C 1
ATOM 574 O O . LEU A 1 71 ? 1.836 -1.309 -7.550 1.00 95.62 71 LEU A O 1
ATOM 578 N N . SER A 1 72 ? 2.013 -1.491 -5.321 1.00 94.06 72 SER A N 1
ATOM 579 C CA . SER A 1 72 ? 2.035 -2.960 -5.301 1.00 94.06 72 SER A CA 1
ATOM 580 C C . SER A 1 72 ? 0.784 -3.570 -5.945 1.00 94.06 72 SER A C 1
ATOM 582 O O . SER A 1 72 ? 0.898 -4.527 -6.703 1.00 94.06 72 SER A O 1
ATOM 584 N N . VAL A 1 73 ? -0.398 -2.994 -5.690 1.00 94.75 73 VAL A N 1
ATOM 585 C CA . VAL A 1 73 ? -1.666 -3.443 -6.293 1.00 94.75 73 VAL A CA 1
ATOM 586 C C . VAL A 1 73 ? -1.706 -3.138 -7.792 1.00 94.75 73 VAL A C 1
ATOM 588 O O . VAL A 1 73 ? -2.171 -3.963 -8.579 1.00 94.75 73 VAL A O 1
ATOM 591 N N . ARG A 1 74 ? -1.222 -1.966 -8.220 1.00 94.38 74 ARG A N 1
ATOM 592 C CA . ARG A 1 74 ? -1.219 -1.580 -9.640 1.00 94.38 74 ARG A CA 1
ATOM 593 C C . ARG A 1 74 ? -0.232 -2.396 -10.467 1.00 94.38 74 ARG A C 1
ATOM 595 O O . ARG A 1 74 ? -0.564 -2.758 -11.586 1.00 94.38 74 ARG A O 1
ATOM 602 N N . LEU A 1 75 ? 0.923 -2.762 -9.907 1.00 92.56 75 LEU A N 1
ATOM 603 C CA . LEU A 1 75 ? 1.957 -3.545 -10.600 1.00 92.56 75 LEU A CA 1
ATOM 604 C C . LEU A 1 75 ? 1.511 -4.949 -11.034 1.00 92.56 75 LEU A C 1
ATOM 606 O O . LEU A 1 75 ? 2.153 -5.542 -11.897 1.00 92.56 75 LEU A O 1
ATOM 610 N N . VAL A 1 76 ? 0.403 -5.467 -10.493 1.00 89.75 76 VAL A N 1
ATOM 611 C CA . VAL A 1 76 ? -0.246 -6.688 -11.001 1.00 89.75 76 VAL A CA 1
ATOM 612 C C . VAL A 1 76 ? -0.711 -6.511 -12.456 1.00 89.75 76 VAL A C 1
ATOM 614 O O . VAL A 1 76 ? -0.681 -7.466 -13.230 1.00 89.75 76 VAL A O 1
ATOM 617 N N . THR A 1 77 ? -1.083 -5.286 -12.841 1.00 88.31 77 THR A N 1
ATOM 618 C CA . THR A 1 77 ? -1.498 -4.908 -14.197 1.00 88.31 77 THR A CA 1
ATOM 619 C C . THR A 1 77 ? -0.486 -3.903 -14.758 1.00 88.31 77 THR A C 1
ATOM 621 O O . THR A 1 77 ? -0.654 -2.697 -14.578 1.00 88.31 77 THR A O 1
ATOM 624 N N . PRO A 1 78 ? 0.582 -4.364 -15.434 1.00 80.25 78 PRO A N 1
ATOM 625 C CA . PRO A 1 78 ? 1.705 -3.507 -15.828 1.00 80.25 78 PRO A CA 1
ATOM 626 C C . PRO A 1 78 ? 1.327 -2.403 -16.827 1.00 80.25 78 PRO A C 1
ATOM 628 O O . PRO A 1 78 ? 2.032 -1.404 -16.915 1.00 80.25 78 PRO A O 1
ATOM 631 N N . ASP A 1 79 ? 0.208 -2.546 -17.538 1.00 84.75 79 ASP A N 1
ATOM 632 C CA . ASP A 1 79 ? -0.289 -1.543 -18.487 1.00 84.75 79 ASP A CA 1
ATOM 633 C C . ASP A 1 79 ? -1.076 -0.398 -17.815 1.00 84.75 79 ASP A C 1
ATOM 635 O O . ASP A 1 79 ? -1.637 0.456 -18.504 1.00 84.75 79 ASP A O 1
ATOM 639 N N . ASP A 1 80 ? -1.160 -0.364 -16.479 1.00 88.44 80 ASP A N 1
ATOM 640 C CA . ASP A 1 80 ? -1.880 0.687 -15.758 1.00 88.44 80 ASP A CA 1
ATOM 641 C C . ASP A 1 80 ? -1.150 2.047 -15.870 1.00 88.44 80 ASP A C 1
ATOM 643 O O . ASP A 1 80 ? -0.071 2.231 -15.290 1.00 88.44 80 ASP A O 1
ATOM 647 N N . PRO A 1 81 ? -1.743 3.056 -16.545 1.00 88.50 81 PRO A N 1
ATOM 648 C CA . PRO A 1 81 ? -1.103 4.356 -16.753 1.00 88.50 81 PRO A CA 1
ATOM 649 C C . PRO A 1 81 ? -0.848 5.125 -15.449 1.00 88.50 81 PRO A C 1
ATOM 651 O O . PRO A 1 81 ? -0.034 6.049 -15.418 1.00 88.50 81 PRO A O 1
ATOM 654 N N . GLN A 1 82 ? -1.524 4.766 -14.356 1.00 92.31 82 GLN A N 1
ATOM 655 C CA . GLN A 1 82 ? -1.341 5.413 -13.058 1.00 92.31 82 GLN A CA 1
ATOM 656 C C . GLN A 1 82 ? -0.033 5.010 -12.371 1.00 92.31 82 GLN A C 1
ATOM 658 O O . GLN A 1 82 ? 0.418 5.733 -11.483 1.00 92.31 82 GLN A O 1
ATOM 663 N N . ILE A 1 83 ? 0.612 3.911 -12.788 1.00 92.19 83 ILE A N 1
ATOM 664 C CA . ILE A 1 83 ? 1.932 3.526 -12.267 1.00 92.19 83 ILE A CA 1
ATOM 665 C C . ILE A 1 83 ? 2.935 4.652 -12.535 1.00 92.19 83 ILE A C 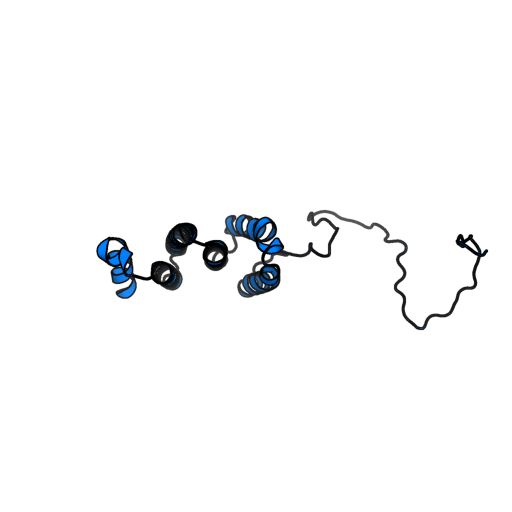1
ATOM 667 O O . ILE A 1 83 ? 3.620 5.096 -11.616 1.00 92.19 83 ILE A O 1
ATOM 671 N N . ALA A 1 84 ? 2.967 5.182 -13.762 1.00 90.06 84 ALA A N 1
ATOM 672 C CA . ALA A 1 84 ? 3.863 6.277 -14.134 1.00 90.06 84 ALA A CA 1
ATOM 673 C C . ALA A 1 84 ? 3.608 7.549 -13.303 1.00 90.06 84 ALA A C 1
ATOM 675 O O . ALA A 1 84 ? 4.549 8.171 -12.810 1.00 90.06 84 ALA A O 1
ATOM 676 N N . VAL A 1 85 ? 2.337 7.901 -13.085 1.00 92.00 85 VAL A N 1
ATOM 677 C CA . VAL A 1 85 ? 1.940 9.058 -12.261 1.00 92.00 85 VAL A CA 1
ATOM 678 C C . VAL A 1 85 ? 2.413 8.891 -10.815 1.00 92.00 85 VAL A C 1
ATOM 680 O O . VAL A 1 85 ? 2.922 9.828 -10.195 1.00 92.00 85 VAL A O 1
ATOM 683 N N . LEU A 1 86 ? 2.266 7.686 -10.268 1.00 93.19 86 LEU A N 1
ATOM 684 C CA . LEU A 1 86 ? 2.642 7.381 -8.897 1.00 93.19 86 LEU A CA 1
ATOM 685 C C . LEU A 1 86 ? 4.169 7.376 -8.715 1.00 93.19 86 LEU A C 1
ATOM 687 O O . LEU A 1 86 ? 4.660 7.940 -7.735 1.00 93.19 86 LEU A O 1
ATOM 691 N N . LEU A 1 87 ? 4.918 6.836 -9.680 1.00 92.88 87 LEU A N 1
ATOM 692 C CA . LEU A 1 87 ? 6.383 6.878 -9.686 1.00 92.88 87 LEU A CA 1
ATOM 693 C C . LEU A 1 87 ? 6.922 8.312 -9.765 1.00 92.88 87 LEU A C 1
ATOM 695 O O . LEU A 1 87 ? 7.841 8.653 -9.020 1.00 92.88 87 LEU A O 1
ATOM 699 N N . GLU A 1 88 ? 6.326 9.177 -10.589 1.00 91.44 88 GLU A N 1
ATOM 700 C CA . GLU A 1 88 ? 6.729 10.588 -10.660 1.00 91.44 88 GLU A CA 1
ATOM 701 C C . GLU A 1 88 ? 6.492 11.314 -9.330 1.00 91.44 88 GLU A C 1
ATOM 703 O O . GLU A 1 88 ? 7.307 12.123 -8.884 1.00 91.44 88 GLU A O 1
ATOM 708 N N . ARG A 1 89 ? 5.410 10.983 -8.623 1.00 92.62 89 ARG A N 1
ATOM 709 C CA . ARG A 1 89 ? 5.166 11.519 -7.280 1.00 92.62 89 ARG A CA 1
ATOM 710 C C . ARG A 1 89 ? 6.169 10.993 -6.252 1.00 92.62 89 ARG A C 1
ATOM 712 O O . ARG A 1 89 ? 6.615 11.768 -5.404 1.00 92.62 89 ARG A O 1
ATOM 719 N N . PHE A 1 90 ? 6.562 9.718 -6.317 1.00 93.75 90 PHE A N 1
ATOM 720 C CA . PHE A 1 90 ? 7.661 9.217 -5.483 1.00 93.75 90 PHE A CA 1
ATOM 721 C C . PHE A 1 90 ? 8.948 9.982 -5.746 1.00 93.75 90 PHE A C 1
ATOM 723 O O . PHE A 1 90 ? 9.586 10.432 -4.794 1.00 93.75 90 PHE A O 1
ATOM 730 N N . ARG A 1 91 ? 9.269 10.219 -7.017 1.00 91.19 91 ARG A N 1
ATOM 731 C CA . ARG A 1 91 ? 10.457 10.962 -7.420 1.00 91.19 91 ARG A CA 1
ATOM 732 C C . ARG A 1 91 ? 10.455 12.414 -6.944 1.00 91.19 91 ARG A C 1
ATOM 734 O O . ARG A 1 91 ? 11.429 12.864 -6.350 1.00 91.19 91 ARG A O 1
ATOM 741 N N . SER A 1 92 ? 9.383 13.148 -7.212 1.00 91.75 92 SER A N 1
ATOM 742 C CA . SER A 1 92 ? 9.322 14.595 -6.982 1.00 91.75 92 SER A CA 1
ATOM 743 C C . SER A 1 92 ? 9.078 14.973 -5.519 1.00 91.75 92 SER A C 1
ATOM 745 O O . SER A 1 92 ? 9.624 15.969 -5.046 1.00 91.75 92 SER A O 1
ATOM 747 N N . TYR A 1 93 ? 8.278 14.193 -4.784 1.00 93.44 93 TYR A N 1
ATOM 748 C CA . TYR A 1 93 ? 7.830 14.566 -3.438 1.00 93.44 93 TYR A CA 1
ATOM 749 C C . TYR A 1 93 ? 8.459 13.735 -2.316 1.00 93.44 93 TYR A C 1
ATOM 751 O O . TYR A 1 93 ? 8.791 14.290 -1.263 1.00 93.44 93 TYR A O 1
ATOM 759 N N . TYR A 1 94 ? 8.591 12.419 -2.505 1.00 94.12 94 TYR A N 1
ATOM 760 C CA . TYR A 1 94 ? 9.005 11.513 -1.431 1.00 94.12 94 TYR A CA 1
ATOM 761 C C . TYR A 1 94 ? 10.51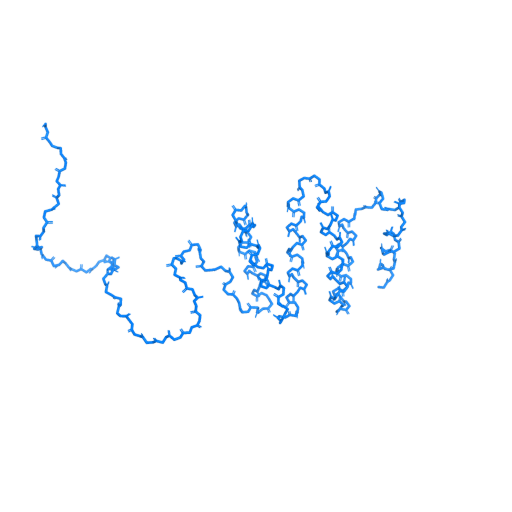6 11.283 -1.390 1.00 94.12 94 TYR A C 1
ATOM 763 O O . TYR A 1 94 ? 11.084 11.354 -0.304 1.00 94.12 94 TYR A O 1
ATOM 771 N N . LEU A 1 95 ? 11.182 11.086 -2.532 1.00 92.69 95 LEU A N 1
ATOM 772 C CA . LEU A 1 95 ? 12.628 10.830 -2.588 1.00 92.69 95 LEU A CA 1
ATOM 773 C C . LEU A 1 95 ? 13.485 11.912 -1.910 1.00 92.69 95 LEU A C 1
ATOM 775 O O . LEU A 1 95 ? 14.379 11.538 -1.153 1.00 92.69 95 LEU A O 1
ATOM 779 N N . PRO A 1 96 ? 13.213 13.228 -2.058 1.00 92.81 96 PRO A N 1
ATOM 780 C CA . PRO A 1 96 ? 13.985 14.251 -1.347 1.00 92.81 96 PRO A CA 1
ATOM 781 C C . PRO A 1 96 ? 13.890 14.152 0.184 1.00 92.81 96 PRO A C 1
ATOM 783 O O . PRO A 1 96 ? 14.766 14.648 0.887 1.00 92.81 96 PRO A O 1
ATOM 786 N N . LYS A 1 97 ? 12.818 13.543 0.708 1.00 94.19 97 LYS A N 1
ATOM 787 C CA . LYS A 1 97 ? 12.550 13.400 2.150 1.00 94.19 97 LYS A CA 1
ATOM 788 C C . LYS A 1 97 ? 12.962 12.034 2.687 1.00 94.19 97 LYS A C 1
ATOM 790 O O . LYS A 1 97 ? 13.371 11.930 3.837 1.00 94.19 97 LYS A O 1
ATOM 795 N N . VAL A 1 98 ? 12.827 10.999 1.862 1.00 94.94 98 VAL A N 1
ATOM 796 C CA . VAL A 1 98 ? 13.111 9.600 2.191 1.00 94.94 98 VAL A CA 1
ATOM 797 C C . VAL A 1 98 ? 13.948 8.994 1.060 1.00 94.94 98 VAL A C 1
ATOM 799 O O . VAL A 1 98 ? 13.418 8.254 0.230 1.00 94.94 98 VAL A O 1
ATOM 802 N N . PRO A 1 99 ? 15.259 9.287 0.993 1.00 90.44 99 PRO A N 1
ATOM 803 C CA . PRO A 1 99 ? 16.119 8.781 -0.078 1.00 90.44 99 PRO A CA 1
ATOM 804 C C . PRO A 1 99 ? 16.176 7.249 -0.132 1.00 90.44 99 PRO A C 1
ATOM 806 O O . PRO A 1 99 ? 16.288 6.662 -1.202 1.00 90.44 99 PRO A O 1
ATOM 809 N N . GLN A 1 100 ? 16.019 6.575 1.014 1.00 90.19 100 GLN A N 1
ATOM 810 C CA . GLN A 1 100 ? 15.996 5.110 1.103 1.00 90.19 100 GLN A CA 1
ATOM 811 C C . GLN A 1 100 ? 14.825 4.475 0.330 1.00 90.19 100 GLN A C 1
ATOM 813 O O . GLN A 1 100 ? 14.864 3.279 0.035 1.00 90.19 100 GLN A O 1
ATOM 818 N N . LEU A 1 101 ? 13.799 5.260 -0.025 1.00 91.62 101 LEU A N 1
ATOM 819 C CA . LEU A 1 101 ? 12.681 4.807 -0.851 1.00 91.62 101 LEU A CA 1
ATOM 820 C C . LEU A 1 101 ? 13.138 4.384 -2.258 1.00 91.62 101 LEU A C 1
ATOM 822 O O . LEU A 1 101 ? 12.503 3.518 -2.859 1.00 91.62 101 LEU A O 1
ATOM 826 N N . GLU A 1 102 ? 14.248 4.939 -2.759 1.00 90.44 102 GLU A N 1
ATOM 827 C CA . GLU A 1 102 ? 14.825 4.593 -4.063 1.00 90.44 102 GLU A CA 1
ATOM 828 C C . GLU A 1 102 ? 15.228 3.123 -4.155 1.00 90.44 102 GLU A C 1
ATOM 830 O O . GLU A 1 102 ? 14.902 2.444 -5.121 1.00 90.44 102 GLU A O 1
ATOM 835 N N . GLN A 1 103 ? 15.907 2.563 -3.160 1.00 89.62 103 GLN A N 1
ATOM 836 C CA . GLN A 1 103 ? 16.242 1.143 -3.270 1.00 89.62 103 GLN A CA 1
ATOM 837 C C . GLN A 1 103 ? 14.974 0.289 -3.157 1.00 89.62 103 GLN A C 1
ATOM 839 O O . GLN A 1 103 ? 14.762 -0.636 -3.938 1.00 89.62 103 GLN A O 1
ATOM 844 N N . PHE A 1 104 ? 14.087 0.651 -2.230 1.00 91.88 104 PHE A N 1
ATOM 845 C CA . PHE A 1 104 ? 12.884 -0.121 -1.943 1.00 91.88 104 PHE A CA 1
ATOM 846 C C . PHE A 1 104 ? 11.938 -0.234 -3.148 1.00 91.88 104 PHE A C 1
ATOM 848 O O . PHE A 1 104 ? 11.496 -1.331 -3.490 1.00 91.88 104 PHE A O 1
ATOM 855 N N . VAL A 1 105 ? 11.617 0.882 -3.806 1.00 92.38 105 VAL A N 1
ATOM 856 C CA . VAL A 1 105 ? 10.718 0.853 -4.968 1.00 92.38 105 VAL A CA 1
ATOM 857 C C . VAL A 1 105 ? 11.427 0.242 -6.185 1.00 92.38 105 VAL A C 1
ATOM 859 O O . VAL A 1 105 ? 10.763 -0.430 -6.966 1.00 92.38 105 VAL A O 1
ATOM 862 N N . THR A 1 106 ? 12.759 0.346 -6.311 1.00 90.75 106 THR A N 1
ATOM 863 C CA . THR A 1 106 ? 13.519 -0.361 -7.362 1.00 90.75 106 THR A CA 1
ATOM 864 C C . THR A 1 106 ? 13.369 -1.867 -7.209 1.00 90.75 106 THR A C 1
ATOM 866 O O . THR A 1 106 ? 13.002 -2.556 -8.162 1.00 90.75 106 THR A O 1
ATOM 869 N N . ASP A 1 107 ? 13.580 -2.370 -5.994 1.00 91.31 107 ASP A N 1
ATOM 870 C CA . ASP A 1 107 ? 13.417 -3.786 -5.681 1.00 91.31 107 ASP A CA 1
ATOM 871 C C . ASP A 1 107 ? 11.970 -4.239 -5.911 1.00 91.31 107 ASP A C 1
ATOM 873 O O . ASP A 1 107 ? 11.732 -5.341 -6.410 1.00 91.31 107 ASP A O 1
ATOM 877 N N . LEU A 1 108 ? 10.992 -3.392 -5.570 1.00 92.12 108 LEU A N 1
ATOM 878 C CA . LEU A 1 108 ? 9.579 -3.671 -5.800 1.00 92.12 108 LEU A CA 1
ATOM 879 C C . LEU A 1 108 ? 9.270 -3.796 -7.297 1.00 92.12 108 LEU A C 1
ATOM 881 O O . LEU A 1 108 ? 8.719 -4.813 -7.703 1.00 92.12 108 LEU A O 1
ATOM 885 N N . LEU A 1 109 ? 9.662 -2.823 -8.123 1.00 91.94 109 LEU A N 1
ATOM 886 C CA . LEU A 1 109 ? 9.457 -2.869 -9.576 1.00 91.94 109 LEU A CA 1
ATOM 887 C C . LEU A 1 109 ? 10.136 -4.090 -10.210 1.00 91.94 109 LEU A C 1
ATOM 889 O O . LEU A 1 109 ? 9.540 -4.755 -11.060 1.00 91.94 109 LEU A O 1
ATOM 893 N N . GLY A 1 110 ? 11.343 -4.430 -9.744 1.00 89.94 110 GLY A N 1
ATOM 894 C CA . GLY A 1 110 ? 12.084 -5.607 -10.195 1.00 89.94 110 GLY A CA 1
ATOM 895 C C . GLY A 1 110 ? 11.338 -6.922 -9.951 1.00 89.94 110 GLY A C 1
ATOM 896 O O . GLY A 1 110 ? 11.316 -7.782 -10.827 1.00 89.94 110 GLY A O 1
ATOM 897 N N . ARG A 1 111 ? 10.649 -7.071 -8.809 1.00 91.25 111 ARG A N 1
ATOM 898 C CA . ARG A 1 111 ? 9.846 -8.276 -8.501 1.00 91.25 111 ARG A CA 1
ATOM 899 C C . ARG A 1 111 ? 8.682 -8.492 -9.466 1.00 91.25 111 ARG A C 1
ATOM 901 O O . ARG A 1 111 ? 8.306 -9.635 -9.703 1.00 91.25 111 ARG A O 1
ATOM 908 N N . PHE A 1 112 ? 8.127 -7.412 -10.011 1.00 88.62 112 PHE A N 1
ATOM 909 C CA . PHE A 1 112 ? 7.024 -7.455 -10.973 1.00 88.62 112 PHE A CA 1
ATOM 910 C C . PHE A 1 112 ? 7.503 -7.409 -12.433 1.00 88.62 112 PHE A C 1
ATOM 912 O O . PHE A 1 112 ? 6.680 -7.337 -13.340 1.00 88.62 112 PHE A O 1
ATOM 919 N N . ASN A 1 113 ? 8.821 -7.475 -12.677 1.00 87.19 113 ASN A N 1
ATOM 920 C CA . ASN A 1 113 ? 9.438 -7.324 -14.001 1.00 87.19 113 ASN A CA 1
ATOM 921 C C . ASN A 1 113 ? 8.989 -6.047 -14.735 1.00 87.19 113 ASN A C 1
ATOM 923 O O . ASN A 1 113 ? 8.907 -6.036 -15.963 1.00 87.19 113 ASN A O 1
ATOM 927 N N . TYR A 1 114 ? 8.682 -4.976 -13.996 1.00 84.06 114 TYR A N 1
ATOM 928 C CA . TYR A 1 114 ? 8.234 -3.726 -14.598 1.00 84.06 114 TYR A CA 1
ATOM 929 C C . TYR A 1 114 ? 9.433 -3.014 -15.249 1.00 84.06 114 TYR A C 1
ATOM 931 O O . TYR A 1 114 ? 10.390 -2.662 -14.549 1.00 84.06 114 TYR A O 1
ATOM 939 N N . PRO A 1 115 ? 9.426 -2.807 -16.579 1.00 67.38 115 PRO A N 1
ATOM 940 C CA . PRO A 1 115 ? 10.576 -2.290 -17.306 1.00 67.38 115 PRO A CA 1
ATOM 941 C C . PRO A 1 115 ? 10.642 -0.770 -17.152 1.00 67.38 115 PRO A C 1
ATOM 943 O O . PRO A 1 115 ? 10.160 -0.029 -18.005 1.00 67.38 115 PRO A O 1
ATOM 946 N N . HIS A 1 116 ? 11.211 -0.274 -16.052 1.00 63.97 116 HIS A N 1
ATOM 947 C CA . HIS A 1 116 ? 11.305 1.169 -15.858 1.00 63.97 116 HIS A CA 1
ATOM 948 C C . HIS A 1 116 ? 12.572 1.598 -15.131 1.00 63.97 116 HIS A C 1
ATOM 950 O O . HIS A 1 116 ? 12.836 1.220 -13.991 1.00 63.97 116 HIS A O 1
ATOM 956 N N . VAL A 1 117 ? 13.316 2.489 -15.785 1.00 63.22 117 VAL A N 1
ATOM 957 C CA . VAL A 1 117 ? 14.445 3.217 -15.203 1.00 63.22 117 VAL A CA 1
ATOM 958 C C . VAL A 1 117 ? 13.875 4.375 -14.384 1.00 63.22 117 VAL A C 1
ATOM 960 O O . VAL A 1 117 ? 13.898 5.534 -14.782 1.00 63.22 117 VAL A O 1
ATOM 963 N N . TRP A 1 118 ? 13.206 4.045 -13.281 1.00 67.81 118 TRP A N 1
ATOM 964 C CA . TRP A 1 118 ? 12.469 5.035 -12.493 1.00 67.81 118 TRP A CA 1
ATOM 965 C C . TRP A 1 118 ? 13.398 5.970 -11.708 1.00 67.81 118 TRP A C 1
ATOM 967 O O . TRP A 1 118 ? 13.009 7.104 -11.429 1.00 67.81 118 TRP A O 1
ATOM 977 N N . VAL A 1 119 ? 14.657 5.560 -11.494 1.00 58.09 119 VAL A N 1
ATOM 978 C CA . VAL A 1 119 ? 15.744 6.458 -11.105 1.00 58.09 119 VAL A CA 1
ATOM 979 C C . VAL A 1 119 ? 17.044 6.101 -11.839 1.00 58.09 119 VAL A C 1
ATOM 981 O O . VAL A 1 119 ? 17.654 5.066 -11.605 1.00 58.09 119 VAL A O 1
ATOM 984 N N . SER A 1 120 ? 17.484 6.994 -12.728 1.00 49.84 120 SER A N 1
ATOM 985 C CA . SER A 1 120 ? 18.889 7.105 -13.166 1.00 49.84 120 SER A CA 1
ATOM 986 C C . SER A 1 120 ? 19.430 8.529 -12.980 1.00 49.84 120 SER A C 1
ATOM 988 O O . SER A 1 120 ? 20.434 8.892 -13.576 1.00 49.84 120 SER A O 1
ATOM 990 N N . SER A 1 121 ? 18.786 9.378 -12.170 1.00 44.38 121 SER A N 1
ATOM 991 C CA . SER A 1 121 ? 18.985 10.835 -12.276 1.00 44.38 121 SER A CA 1
ATOM 992 C C . SER A 1 121 ? 19.565 11.539 -11.044 1.00 44.38 121 SER A C 1
ATOM 994 O O . SER A 1 121 ? 19.576 12.767 -11.035 1.00 44.38 121 SER A O 1
ATOM 996 N N . LEU A 1 122 ? 20.090 10.830 -10.038 1.00 43.12 122 LEU A N 1
ATOM 997 C CA . LEU A 1 122 ? 20.995 11.474 -9.066 1.00 43.12 122 LEU A CA 1
ATOM 998 C C . LEU A 1 122 ? 22.455 11.514 -9.554 1.00 43.12 122 LEU A C 1
ATOM 1000 O O . LEU A 1 122 ? 23.267 12.235 -8.982 1.00 43.12 122 LEU A O 1
ATOM 1004 N N . THR A 1 123 ? 22.776 10.816 -10.652 1.00 43.31 123 THR A N 1
ATOM 1005 C CA . THR A 1 123 ? 24.092 10.874 -11.318 1.00 43.31 123 THR A CA 1
ATOM 1006 C C . THR A 1 123 ? 24.037 11.237 -12.802 1.00 43.31 123 THR A C 1
ATOM 1008 O O . THR A 1 123 ? 25.042 11.715 -13.321 1.00 43.31 123 THR A O 1
ATOM 1011 N N . ALA A 1 124 ? 22.901 11.098 -13.493 1.00 41.53 124 ALA A N 1
ATOM 1012 C CA . ALA A 1 124 ? 22.789 11.533 -14.883 1.00 41.53 124 ALA A CA 1
ATOM 1013 C C . ALA A 1 124 ? 22.243 12.962 -14.970 1.00 41.53 124 ALA A C 1
ATOM 1015 O O . ALA A 1 124 ? 21.036 13.196 -15.045 1.00 41.53 124 ALA A O 1
ATOM 1016 N N . GLY A 1 125 ? 23.154 13.930 -15.032 1.00 40.56 125 GLY A N 1
ATOM 1017 C CA . GLY A 1 125 ? 22.921 15.107 -15.858 1.00 40.56 125 GLY A CA 1
ATOM 1018 C C . GLY A 1 125 ? 22.942 14.685 -17.325 1.00 40.56 125 GLY A C 1
ATOM 1019 O O . GLY A 1 125 ? 23.885 15.011 -18.021 1.00 40.56 125 GLY A O 1
ATOM 1020 N N . GLU A 1 126 ? 21.959 13.906 -17.774 1.00 39.53 126 GLU A N 1
ATOM 1021 C CA . GLU A 1 126 ? 21.808 13.520 -19.176 1.00 39.53 126 GLU A CA 1
ATOM 1022 C C . GLU A 1 126 ? 20.387 13.004 -19.404 1.00 39.53 126 GLU A C 1
ATOM 1024 O O . GLU A 1 126 ? 19.902 12.086 -18.741 1.00 39.53 126 GLU A O 1
ATOM 1029 N N . GLY A 1 127 ? 19.685 13.689 -20.304 1.00 37.34 127 GLY A N 1
ATOM 1030 C CA . GLY A 1 127 ? 18.299 13.415 -20.628 1.00 37.34 127 GLY A CA 1
ATOM 1031 C C . GLY A 1 127 ? 18.140 12.062 -21.307 1.00 37.34 127 GLY A C 1
ATOM 1032 O O . GLY A 1 127 ? 18.872 11.721 -22.230 1.00 37.34 127 GLY A O 1
ATOM 1033 N N . LEU A 1 128 ? 17.119 11.323 -20.890 1.00 40.53 128 LEU A N 1
ATOM 1034 C CA . LEU A 1 128 ? 16.615 10.179 -21.634 1.00 40.53 128 LEU A CA 1
ATOM 1035 C C . LEU A 1 128 ? 15.339 10.601 -22.363 1.00 40.53 128 LEU A C 1
ATOM 1037 O O . LEU A 1 128 ? 14.236 10.524 -21.828 1.00 40.53 128 LEU A O 1
ATOM 1041 N N . LEU A 1 129 ? 15.521 11.055 -23.602 1.00 35.59 129 LEU A N 1
ATOM 1042 C CA . LEU A 1 129 ? 14.526 10.912 -24.661 1.00 35.59 129 LEU A CA 1
ATOM 1043 C C . LEU A 1 129 ? 14.870 9.627 -25.430 1.00 35.59 129 LEU A C 1
ATOM 1045 O O . LEU A 1 129 ? 16.028 9.455 -25.816 1.00 35.59 129 LEU A O 1
ATOM 1049 N N . PRO A 1 130 ? 13.914 8.717 -25.677 1.00 41.09 130 PRO A N 1
ATOM 1050 C CA . PRO A 1 130 ? 14.154 7.575 -26.536 1.00 41.09 130 PRO A CA 1
ATOM 1051 C C . PRO A 1 130 ? 13.907 8.000 -27.986 1.00 41.09 130 PRO A C 1
ATOM 1053 O O . PRO A 1 130 ? 12.767 8.225 -28.387 1.00 41.09 130 PRO A O 1
ATOM 1056 N N . GLY A 1 131 ? 14.964 8.098 -28.789 1.00 33.69 131 GLY A N 1
ATOM 1057 C CA . GLY A 1 131 ? 14.811 8.177 -30.240 1.00 33.69 131 GLY A CA 1
ATOM 1058 C C . GLY A 1 131 ? 15.962 8.857 -30.966 1.00 33.69 131 GLY A C 1
ATOM 1059 O O . GLY A 1 131 ? 16.170 10.046 -30.784 1.00 33.69 131 GLY A O 1
ATOM 1060 N N . GLN A 1 132 ? 16.592 8.090 -31.866 1.00 35.16 132 GLN A N 1
ATOM 1061 C CA . GLN A 1 132 ? 17.515 8.520 -32.931 1.00 35.16 132 GLN A CA 1
ATOM 1062 C C . GLN A 1 132 ? 18.881 8.991 -32.399 1.00 35.16 132 GLN A C 1
ATOM 1064 O O . GLN A 1 132 ? 18.992 9.981 -31.701 1.00 35.16 132 GLN A O 1
ATOM 1069 N N . GLY A 1 133 ? 19.981 8.277 -32.610 1.00 35.53 133 GLY A N 1
ATOM 1070 C CA . GLY A 1 133 ? 20.471 7.827 -33.905 1.00 35.53 133 GLY A CA 1
ATOM 1071 C C . GLY A 1 133 ? 21.772 8.585 -34.187 1.00 35.53 133 GLY A C 1
ATOM 1072 O O . GLY A 1 133 ? 21.764 9.804 -34.248 1.00 35.53 133 GLY A O 1
ATOM 1073 N N . GLU A 1 134 ? 22.857 7.827 -34.346 1.00 35.88 134 GLU A N 1
ATOM 1074 C CA . GLU A 1 134 ? 24.128 8.212 -34.982 1.00 35.88 134 GLU A CA 1
ATOM 1075 C C . GLU A 1 134 ? 25.111 9.143 -34.234 1.00 35.88 134 GLU A C 1
ATOM 1077 O O . GLU A 1 134 ? 24.933 10.344 -34.085 1.00 35.88 134 GLU A O 1
ATOM 1082 N N . ALA A 1 135 ? 26.234 8.519 -33.852 1.00 46.31 135 ALA A N 1
ATOM 1083 C CA . ALA A 1 135 ? 27.610 9.013 -33.947 1.00 46.31 135 ALA A CA 1
ATOM 1084 C C . ALA A 1 135 ? 27.878 10.499 -33.622 1.00 46.31 135 ALA A C 1
ATOM 1086 O O . ALA A 1 135 ? 27.961 11.346 -34.508 1.00 46.31 135 ALA A O 1
ATOM 1087 N N . GLY A 1 136 ? 28.197 10.775 -32.355 1.00 33.47 136 GLY A N 1
ATOM 1088 C CA . GLY A 1 136 ? 28.869 12.001 -31.924 1.00 33.47 136 GLY A CA 1
ATOM 1089 C C . GLY A 1 136 ? 30.100 11.663 -31.085 1.00 33.47 136 GLY A C 1
ATOM 1090 O O . GLY A 1 136 ? 29.992 11.016 -30.049 1.00 33.47 136 GLY A O 1
ATOM 1091 N N . GLN A 1 137 ? 31.278 12.057 -31.564 1.00 38.25 137 GLN A N 1
ATOM 1092 C CA . GLN A 1 137 ? 32.581 11.870 -30.923 1.00 38.25 137 GLN A CA 1
ATOM 1093 C C . GLN A 1 137 ? 32.609 12.416 -29.486 1.00 38.25 137 GLN A C 1
ATOM 1095 O O . GLN A 1 137 ? 32.389 13.604 -29.271 1.00 38.25 137 GLN A O 1
ATOM 1100 N N . ILE A 1 138 ? 32.984 11.576 -28.516 1.00 37.91 138 ILE A N 1
ATOM 1101 C CA . ILE A 1 138 ? 33.384 12.025 -27.177 1.00 37.91 138 ILE A CA 1
ATOM 1102 C C . ILE A 1 138 ? 34.904 12.200 -27.192 1.00 37.91 138 ILE A C 1
ATOM 1104 O O . ILE A 1 138 ? 35.664 11.237 -27.089 1.00 37.91 138 ILE A O 1
ATOM 1108 N N . THR A 1 139 ? 35.359 13.439 -27.357 1.00 39.44 139 THR A N 1
ATOM 1109 C CA . THR A 1 139 ? 36.751 13.825 -27.115 1.00 39.44 139 THR A CA 1
ATOM 1110 C C . THR A 1 139 ? 36.965 14.237 -25.660 1.00 39.44 139 THR A C 1
ATOM 1112 O O . THR A 1 139 ? 36.297 15.134 -25.159 1.00 39.44 139 THR A O 1
ATOM 1115 N N . ALA A 1 140 ? 38.005 13.633 -25.077 1.00 43.69 140 ALA A N 1
ATOM 1116 C CA . ALA A 1 140 ? 38.879 14.143 -24.017 1.00 43.69 140 ALA A CA 1
ATOM 1117 C C . ALA A 1 140 ? 38.318 14.276 -22.585 1.00 43.69 140 ALA A C 1
ATOM 1119 O O . ALA A 1 140 ? 38.094 15.367 -22.073 1.00 43.69 140 ALA A O 1
ATOM 1120 N N . GLY A 1 141 ? 38.279 13.141 -21.882 1.00 38.78 141 GLY A N 1
ATOM 1121 C CA . GLY A 1 141 ? 38.324 13.067 -20.419 1.00 38.78 141 GLY A CA 1
ATOM 1122 C C . GLY A 1 141 ? 39.125 11.835 -20.000 1.00 38.78 141 GLY A C 1
ATOM 1123 O O . GLY A 1 141 ? 38.556 10.774 -19.772 1.00 38.78 141 GLY A O 1
ATOM 1124 N N . GLY A 1 142 ? 40.456 11.945 -20.014 1.00 44.19 142 GLY A N 1
ATOM 1125 C CA . GLY A 1 142 ? 41.377 10.834 -19.761 1.00 44.19 142 GLY A CA 1
ATOM 1126 C C . GLY A 1 142 ? 41.215 10.238 -18.361 1.00 44.19 142 GLY A C 1
ATOM 1127 O O . GLY A 1 142 ? 41.430 10.914 -17.357 1.00 44.19 142 GLY A O 1
ATOM 1128 N N . VAL A 1 143 ? 40.862 8.954 -18.317 1.00 56.44 143 VAL A N 1
ATOM 1129 C CA . VAL A 1 143 ? 40.870 8.107 -17.122 1.00 56.44 143 VAL A CA 1
ATOM 1130 C C . VAL A 1 143 ? 42.321 7.903 -16.680 1.00 56.44 143 VAL A C 1
ATOM 1132 O O . VAL A 1 143 ? 43.140 7.388 -17.439 1.00 56.44 143 VAL A O 1
ATOM 1135 N N . TRP A 1 144 ? 42.654 8.314 -15.456 1.00 49.56 144 TRP A N 1
ATOM 1136 C CA . TRP A 1 144 ? 43.961 8.051 -14.854 1.00 49.56 144 TRP A CA 1
ATOM 1137 C C . TRP A 1 144 ? 44.053 6.586 -14.406 1.00 49.56 144 TRP A C 1
ATOM 1139 O O . TRP A 1 144 ? 43.429 6.188 -13.424 1.00 49.56 144 TRP A O 1
ATOM 1149 N N . THR A 1 145 ? 44.862 5.787 -15.100 1.00 51.34 145 THR A N 1
ATOM 1150 C CA . THR A 1 145 ? 45.339 4.472 -14.641 1.00 51.34 145 THR A CA 1
ATOM 1151 C C . THR A 1 145 ? 46.796 4.591 -14.179 1.00 51.34 145 THR A C 1
ATOM 1153 O O . THR A 1 145 ? 47.626 5.078 -14.951 1.00 51.34 145 THR A O 1
ATOM 1156 N N . PRO A 1 146 ? 47.160 4.150 -12.958 1.00 39.19 146 PRO A N 1
ATOM 1157 C CA . PRO A 1 146 ? 48.545 4.192 -12.510 1.00 39.19 146 PRO A CA 1
ATOM 1158 C C . PRO A 1 146 ? 49.342 3.115 -13.257 1.00 39.19 146 PRO A C 1
ATOM 1160 O O . PRO A 1 146 ? 49.176 1.926 -12.996 1.00 39.19 146 PRO A O 1
ATOM 1163 N N . GLY A 1 147 ? 50.177 3.533 -14.215 1.00 52.41 147 GLY A N 1
ATOM 1164 C CA . GLY A 1 147 ? 51.059 2.630 -14.966 1.00 52.41 147 GLY A CA 1
ATOM 1165 C C . GLY A 1 147 ? 51.423 3.032 -16.401 1.00 52.41 147 GLY A C 1
ATOM 1166 O O . GLY A 1 147 ? 52.139 2.276 -17.052 1.00 52.41 147 GLY A O 1
ATOM 1167 N N . SER A 1 148 ? 50.978 4.179 -16.924 1.00 44.03 148 SER A N 1
ATOM 1168 C CA . SER A 1 148 ? 51.338 4.609 -18.285 1.00 44.03 148 SER A CA 1
ATOM 1169 C C . SER A 1 148 ? 52.31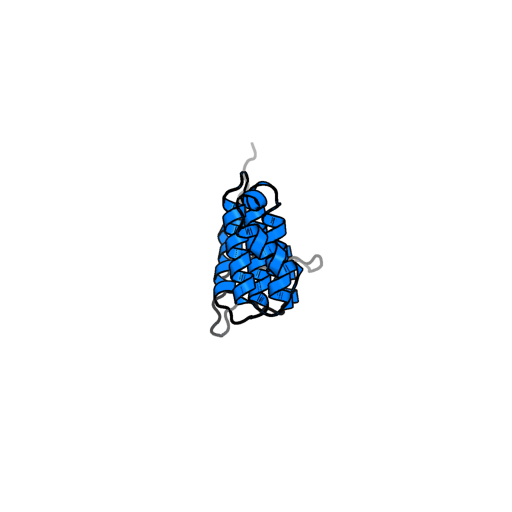9 5.780 -18.278 1.00 44.03 148 SER A C 1
ATOM 1171 O O . SER A 1 148 ? 52.112 6.781 -17.599 1.00 44.03 148 SER A O 1
ATOM 1173 N N . ALA A 1 149 ? 53.409 5.590 -19.021 1.00 43.59 149 ALA A N 1
ATOM 1174 C CA . ALA A 1 149 ? 54.568 6.463 -19.123 1.00 43.59 149 ALA A CA 1
ATOM 1175 C C . ALA A 1 149 ? 54.239 7.892 -19.595 1.00 43.59 149 ALA A C 1
ATOM 1177 O O . ALA A 1 149 ? 53.325 8.115 -20.389 1.00 43.59 149 ALA A O 1
ATOM 1178 N N . GLU A 1 150 ? 55.038 8.837 -19.102 1.00 47.19 150 GLU A N 1
ATOM 1179 C CA . GLU A 1 150 ? 54.965 10.276 -19.359 1.00 47.19 150 GLU A CA 1
ATOM 1180 C C . GLU A 1 150 ? 55.147 10.638 -20.843 1.00 47.19 150 GLU A C 1
ATOM 1182 O O . GLU A 1 150 ? 56.072 10.146 -21.496 1.00 47.19 150 GLU A O 1
ATOM 1187 N N . PRO A 1 151 ? 54.392 11.626 -21.348 1.00 42.75 151 PRO A N 1
ATOM 1188 C CA . PRO A 1 151 ? 54.881 12.528 -22.373 1.00 42.75 151 PRO A CA 1
ATOM 1189 C C . PRO A 1 151 ? 55.261 13.879 -21.743 1.00 42.75 151 PRO A C 1
ATOM 1191 O O . PRO A 1 151 ? 54.460 14.545 -21.089 1.00 42.75 151 PRO A O 1
ATOM 1194 N N . ASN A 1 152 ? 56.520 14.257 -21.964 1.00 39.12 152 ASN A N 1
ATOM 1195 C CA . ASN A 1 152 ? 57.182 15.493 -21.539 1.00 39.12 152 ASN A CA 1
ATOM 1196 C C . ASN A 1 152 ? 56.443 16.765 -22.049 1.00 39.12 152 ASN A C 1
ATOM 1198 O O . ASN A 1 152 ? 55.788 16.719 -23.094 1.00 39.12 152 ASN A O 1
ATOM 1202 N N . PRO A 1 153 ? 56.558 17.916 -21.354 1.00 47.25 153 PRO A N 1
ATOM 1203 C CA . PRO A 1 153 ? 55.579 18.992 -21.364 1.00 47.25 153 PRO A CA 1
ATOM 1204 C C . PRO A 1 153 ? 55.905 20.085 -22.386 1.00 47.25 153 PRO A C 1
ATOM 1206 O O . PRO A 1 153 ? 57.044 20.532 -22.512 1.00 47.25 153 PRO A O 1
ATOM 1209 N N . SER A 1 154 ? 54.876 20.630 -23.032 1.00 41.72 154 SER A N 1
ATOM 1210 C CA . SER A 1 154 ? 54.970 21.910 -23.737 1.00 41.72 154 SER A CA 1
ATOM 1211 C C . SER A 1 154 ? 53.873 22.852 -23.251 1.00 41.72 154 SER A C 1
ATOM 1213 O O . SER A 1 154 ? 52.771 22.873 -23.785 1.00 41.72 154 SER A O 1
ATOM 1215 N N . GLY A 1 155 ? 54.226 23.595 -22.200 1.00 43.22 155 GLY A N 1
ATOM 1216 C CA . GLY A 1 155 ? 53.810 24.964 -21.897 1.00 43.22 155 GLY A CA 1
ATOM 1217 C C . GLY A 1 155 ? 52.327 25.327 -21.968 1.00 43.22 155 GLY A C 1
ATOM 1218 O O . GLY A 1 155 ? 51.784 25.480 -23.052 1.00 43.22 155 GLY A O 1
ATOM 1219 N N . GLN A 1 156 ? 51.763 25.714 -20.819 1.00 48.66 156 GLN A N 1
ATOM 1220 C CA . GLN A 1 156 ? 51.232 27.072 -20.624 1.00 48.66 156 GLN A CA 1
ATOM 1221 C C . GLN A 1 156 ? 50.856 27.334 -19.150 1.00 48.66 156 GLN A C 1
ATOM 1223 O O . GLN A 1 156 ? 49.898 26.793 -18.617 1.00 48.66 156 GLN A O 1
ATOM 1228 N N . LYS A 1 157 ? 51.680 28.182 -18.516 1.00 55.72 157 LYS A N 1
ATOM 1229 C CA . LYS A 1 157 ? 51.407 29.129 -17.415 1.00 55.72 157 LYS A CA 1
ATOM 1230 C C . LYS A 1 157 ? 50.272 28.769 -16.436 1.00 55.72 157 LYS A C 1
ATOM 1232 O O . LYS A 1 157 ? 49.171 29.305 -16.530 1.00 55.72 157 LYS A O 1
ATOM 1237 N N . LEU A 1 158 ? 50.608 27.987 -15.407 1.00 57.97 158 LEU A N 1
ATOM 1238 C CA . LEU A 1 158 ? 49.871 27.998 -14.142 1.00 57.97 158 LEU A CA 1
ATOM 1239 C C . LEU A 1 158 ? 50.252 29.268 -13.363 1.00 57.97 158 LEU A C 1
ATOM 1241 O O . LEU A 1 158 ? 51.426 29.504 -13.077 1.00 57.97 158 LEU A O 1
ATOM 1245 N N . TRP A 1 159 ? 49.263 30.096 -13.047 1.00 60.16 159 TRP A N 1
ATOM 1246 C CA . TRP A 1 159 ? 49.411 31.257 -12.175 1.00 60.16 159 TRP A CA 1
ATOM 1247 C C . TRP A 1 159 ? 49.769 30.799 -10.753 1.00 60.16 159 TRP A C 1
ATOM 1249 O O . TRP A 1 159 ? 49.037 30.003 -10.171 1.00 60.16 159 TRP A O 1
ATOM 1259 N N . MET A 1 160 ? 50.869 31.300 -10.182 1.00 55.38 160 MET A N 1
ATOM 1260 C CA . MET A 1 160 ? 51.179 31.109 -8.759 1.00 55.38 160 MET A CA 1
ATOM 1261 C C . MET A 1 160 ? 50.681 32.315 -7.950 1.00 55.38 160 MET A C 1
ATOM 1263 O O . MET A 1 160 ? 51.088 33.438 -8.256 1.00 55.38 160 MET A O 1
ATOM 1267 N N . PRO A 1 161 ? 49.848 32.127 -6.912 1.00 49.28 161 PRO A N 1
ATOM 1268 C CA . PRO A 1 161 ? 49.557 33.173 -5.944 1.00 49.28 161 PRO A CA 1
ATOM 1269 C C . PRO A 1 161 ? 50.584 33.160 -4.798 1.00 49.28 161 PRO A C 1
ATOM 1271 O O . PRO A 1 161 ? 50.829 32.121 -4.195 1.00 49.28 161 PRO A O 1
ATOM 1274 N N . GLY A 1 162 ? 51.132 34.341 -4.487 1.00 54.84 162 GLY A N 1
ATOM 1275 C CA . GLY A 1 162 ? 51.722 34.698 -3.189 1.00 54.84 162 GLY A CA 1
ATOM 1276 C C . GLY A 1 162 ? 53.086 34.096 -2.832 1.00 54.84 162 GLY A C 1
ATOM 1277 O O . GLY A 1 162 ? 53.154 33.012 -2.262 1.00 54.84 162 GLY A O 1
ATOM 1278 N N . GLN A 1 163 ? 54.159 34.875 -3.014 1.00 46.62 163 GLN A N 1
ATOM 1279 C CA . GLN A 1 163 ? 55.318 34.844 -2.112 1.00 46.62 163 GLN A CA 1
ATOM 1280 C C . GLN A 1 163 ? 55.838 36.269 -1.860 1.00 46.62 163 GLN A C 1
ATOM 1282 O O . GLN A 1 163 ? 56.251 36.940 -2.802 1.00 46.62 163 GLN A O 1
ATOM 1287 N N . GLN A 1 164 ? 55.834 36.616 -0.564 1.00 42.69 164 GLN A N 1
ATOM 1288 C CA . GLN A 1 164 ? 56.304 37.824 0.142 1.00 42.69 164 GLN A CA 1
ATOM 1289 C C . GLN A 1 164 ? 55.485 39.111 0.003 1.00 42.69 164 GLN A C 1
ATOM 1291 O O . GLN A 1 164 ? 55.378 39.668 -1.108 1.00 42.69 164 GLN A O 1
#